Protein AF-A0AAW0Y8G2-F1 (afdb_monomer_lite)

Radius of gyration: 17.13 Å; chains: 1; bounding box: 51×38×34 Å

pLDDT: mean 78.65, std 20.73, range [28.67, 98.12]

Foldseek 3Di:
DDPDPDDDPPPDDDPPPCLPQADDDDDDDDPVVVVVVCVVCVPPPAWDWDWDWDQDPVPSDTDTDIDTHGPAFDPCVVVDDNDSYDDLPDPVPRHDDDPVRPPPPPPCPCVGGDDDD

InterPro domains:
  IPR009288 Gamma-glutamylcyclotransferase, AIG2-like domain [PF06094] (21-75)
  IPR013024 Gamma-glutamyl cyclotransferase-like [cd06661] (22-70)
  IPR036568 Gamma-glutamyl cyclotransferase-like superfamily [SSF110857] (21-99)
  IPR039126 Gamma-glutamylaminecyclotransferase [PTHR12510] (21-103)

Organism: Cherax quadricarinatus (NCBI:txid27406)

Secondary structure (DSSP, 8-state):
-----------SS-------S---------HHHHHHHHHHTTTTTSEEEEEEEEE-TTT--EEEEEEEEESSB-GGGGGS---SS--TTSTT--PPPPGGGG---TTGGGTTB----

Sequence (117 aa):
GRVTRQYPRTTSESLVIRLNNIEGEVYEVDNKMLSMLDMLEDHPEYYERKIKKICLKDSDEVIDCWIYLLFMYKQQMMELPFLKTYSSYGDHGKNYAVRESRGDVGREYWSDVKVMD

Structure (mmCIF, N/CA/C/O backbone):
data_AF-A0AAW0Y8G2-F1
#
_entry.id   AF-A0AAW0Y8G2-F1
#
loop_
_atom_site.group_PDB
_atom_site.id
_atom_site.type_symbol
_atom_site.label_atom_id
_atom_site.label_alt_id
_atom_site.label_comp_id
_atom_site.label_asym_id
_atom_site.label_entity_id
_atom_site.label_seq_id
_atom_site.pdbx_PDB_ins_code
_atom_site.Cartn_x
_atom_site.Cartn_y
_atom_site.Cartn_z
_atom_site.occupancy
_atom_site.B_iso_or_equiv
_atom_site.auth_seq_id
_atom_site.auth_comp_id
_atom_site.auth_asym_id
_atom_site.auth_atom_id
_atom_site.pdbx_PDB_model_num
ATOM 1 N N . GLY A 1 1 ? 32.501 7.524 14.361 1.00 31.81 1 GLY A N 1
ATOM 2 C CA . GLY A 1 1 ? 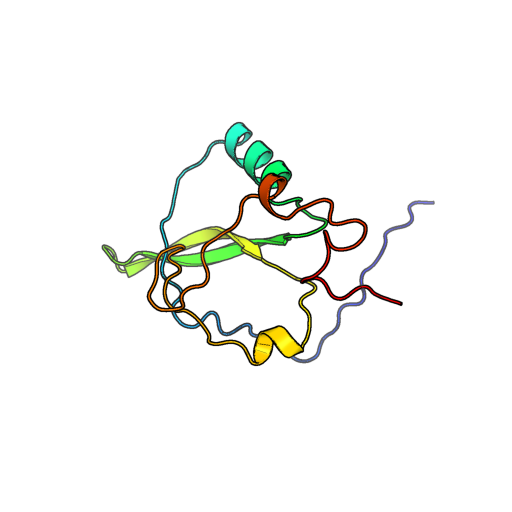31.546 8.502 13.812 1.00 31.81 1 GLY A CA 1
ATOM 3 C C . GLY A 1 1 ? 30.341 7.760 13.283 1.00 31.81 1 GLY A C 1
ATOM 4 O O . GLY A 1 1 ? 30.520 6.876 12.460 1.00 31.81 1 GLY A O 1
ATOM 5 N N . ARG A 1 2 ? 29.139 8.046 13.795 1.00 28.67 2 ARG A N 1
ATOM 6 C CA . ARG A 1 2 ? 27.885 7.523 13.234 1.00 28.67 2 ARG A CA 1
ATOM 7 C C . ARG A 1 2 ? 27.446 8.473 12.126 1.00 28.67 2 ARG A C 1
ATOM 9 O O . ARG A 1 2 ? 27.153 9.629 12.404 1.00 28.67 2 ARG A O 1
ATOM 16 N N . VAL A 1 3 ? 27.427 7.989 10.889 1.00 33.00 3 VAL A N 1
ATOM 17 C CA . VAL A 1 3 ? 26.812 8.704 9.768 1.00 33.00 3 VAL A CA 1
ATOM 18 C C . VAL A 1 3 ? 25.311 8.451 9.854 1.00 33.00 3 VAL A C 1
ATOM 20 O O . VAL A 1 3 ? 24.808 7.434 9.389 1.00 33.00 3 VAL A O 1
ATOM 23 N N . THR A 1 4 ? 24.586 9.349 10.511 1.00 36.62 4 THR A N 1
ATOM 24 C CA . THR A 1 4 ? 23.131 9.418 10.372 1.00 36.62 4 THR A CA 1
ATOM 25 C C . THR A 1 4 ? 22.836 10.093 9.039 1.00 36.62 4 THR A C 1
ATOM 27 O O . THR A 1 4 ? 23.038 11.300 8.909 1.00 36.62 4 THR A O 1
ATOM 30 N N . ARG A 1 5 ? 22.380 9.327 8.039 1.00 36.44 5 ARG A N 1
ATOM 31 C CA . ARG A 1 5 ? 21.750 9.894 6.839 1.00 36.44 5 ARG A CA 1
ATOM 32 C C . ARG A 1 5 ? 20.491 10.642 7.287 1.00 36.44 5 ARG A C 1
ATOM 34 O O . ARG A 1 5 ? 19.460 10.032 7.546 1.00 36.44 5 ARG A O 1
ATOM 41 N N . GLN A 1 6 ? 20.595 11.959 7.435 1.00 32.78 6 GLN A N 1
ATOM 42 C CA . GLN A 1 6 ? 19.428 12.828 7.500 1.00 32.78 6 GLN A CA 1
ATOM 43 C C . GLN A 1 6 ? 18.903 12.981 6.075 1.00 32.78 6 GLN A C 1
ATOM 45 O O . GLN A 1 6 ? 19.548 13.604 5.235 1.00 32.78 6 GLN A O 1
ATOM 50 N N . TYR A 1 7 ? 17.742 12.394 5.802 1.00 34.03 7 TYR A N 1
ATOM 51 C CA . TYR A 1 7 ? 16.968 12.766 4.627 1.00 34.03 7 TYR A CA 1
ATOM 52 C C . TYR A 1 7 ? 16.502 14.219 4.802 1.00 34.03 7 TYR A C 1
ATOM 54 O O . TYR A 1 7 ? 16.023 14.566 5.890 1.00 34.03 7 TYR A O 1
ATOM 62 N N . PRO A 1 8 ? 16.656 15.088 3.788 1.00 36.22 8 PRO A N 1
ATOM 63 C CA . PRO A 1 8 ? 16.169 16.454 3.880 1.00 36.22 8 PRO A CA 1
ATOM 64 C C . PRO A 1 8 ? 14.657 16.431 4.120 1.00 36.22 8 PRO A C 1
ATOM 66 O O . PRO A 1 8 ? 13.895 15.842 3.355 1.00 36.22 8 PRO A O 1
ATOM 69 N N . ARG A 1 9 ? 14.223 17.070 5.213 1.00 39.72 9 ARG A N 1
ATOM 70 C CA . ARG A 1 9 ? 12.815 17.409 5.426 1.00 39.72 9 ARG A CA 1
ATOM 71 C C . ARG A 1 9 ? 12.434 18.452 4.386 1.00 39.72 9 ARG A C 1
ATOM 73 O O . ARG A 1 9 ? 12.672 19.640 4.585 1.00 39.72 9 ARG A O 1
ATOM 80 N N . THR A 1 10 ? 11.834 18.014 3.291 1.00 38.97 10 THR A N 1
ATOM 81 C CA . THR A 1 10 ? 11.140 18.908 2.371 1.00 38.97 10 THR A CA 1
ATOM 82 C C . THR A 1 10 ? 9.825 19.316 3.029 1.00 38.97 10 THR A C 1
ATOM 84 O O . THR A 1 10 ? 8.810 18.633 2.936 1.00 38.97 10 THR A O 1
ATOM 87 N N . THR A 1 11 ? 9.848 20.417 3.773 1.00 44.66 11 THR A N 1
ATOM 88 C CA . THR A 1 11 ? 8.637 21.157 4.130 1.00 44.66 11 THR A CA 1
ATOM 89 C C . THR A 1 11 ? 8.275 22.072 2.973 1.00 44.66 11 THR A C 1
ATOM 91 O O . THR A 1 11 ? 8.844 23.149 2.848 1.00 44.66 11 THR A O 1
ATOM 94 N N . SER A 1 12 ? 7.336 21.641 2.139 1.00 39.84 12 SER A N 1
ATOM 95 C CA . SER A 1 12 ? 6.317 22.508 1.545 1.00 39.84 12 SER A CA 1
ATOM 96 C C . SER A 1 12 ? 5.304 21.595 0.879 1.00 39.84 12 SER A C 1
ATOM 98 O O . SER A 1 12 ? 5.627 20.945 -0.106 1.00 39.84 12 SER A O 1
ATOM 100 N N . GLU A 1 13 ? 4.118 21.524 1.479 1.00 35.84 13 GLU A N 1
ATOM 101 C CA . GLU A 1 13 ? 3.017 20.638 1.106 1.00 35.84 13 GLU A CA 1
ATOM 102 C C . GLU A 1 13 ? 3.383 19.160 1.266 1.00 35.84 13 GLU A C 1
ATOM 104 O O . GLU A 1 13 ? 3.966 18.518 0.399 1.00 35.84 13 GLU A O 1
ATOM 109 N N . SER A 1 14 ? 3.019 18.598 2.424 1.00 39.38 14 SER A N 1
ATOM 110 C CA . SER A 1 14 ? 2.765 17.162 2.545 1.00 39.38 14 SER A CA 1
ATOM 111 C C . SER A 1 14 ? 2.142 16.690 1.243 1.00 39.38 14 SER A C 1
ATOM 113 O O . SER A 1 14 ? 1.094 17.216 0.879 1.00 39.38 14 SER A O 1
ATOM 115 N N . LEU A 1 15 ? 2.810 15.774 0.544 1.00 40.97 15 LEU A N 1
ATOM 116 C CA . LEU A 1 15 ? 2.301 15.110 -0.643 1.00 40.97 15 LEU A CA 1
ATOM 117 C C . LEU A 1 15 ? 0.957 14.488 -0.235 1.00 40.97 15 LEU A C 1
ATOM 119 O O . LEU A 1 15 ? 0.903 13.389 0.320 1.00 40.97 15 LEU A O 1
ATOM 123 N N . VAL A 1 16 ? -0.131 15.249 -0.372 1.00 37.97 16 VAL A N 1
ATOM 124 C CA . VAL A 1 16 ? -1.479 14.787 -0.079 1.00 37.97 16 VAL A CA 1
ATOM 125 C C . VAL A 1 16 ? -1.816 13.933 -1.279 1.00 37.97 16 VAL A C 1
ATOM 127 O O . VAL A 1 16 ? -2.475 14.377 -2.216 1.00 37.97 16 VAL A O 1
ATOM 130 N N . ILE A 1 17 ? -1.304 12.702 -1.279 1.00 43.66 17 ILE A N 1
ATOM 131 C CA . ILE A 1 17 ? -1.869 11.650 -2.103 1.00 43.66 17 ILE A CA 1
ATOM 132 C C . ILE A 1 17 ? -3.299 11.531 -1.587 1.00 43.66 17 ILE A C 1
ATOM 134 O O . ILE A 1 17 ? -3.556 10.934 -0.540 1.00 43.66 17 ILE A O 1
ATOM 138 N N . ARG A 1 18 ? -4.224 12.205 -2.274 1.00 45.09 18 ARG A N 1
ATOM 139 C CA . ARG A 1 18 ? -5.654 12.008 -2.102 1.00 45.09 18 ARG A CA 1
ATOM 140 C C . ARG A 1 18 ? -5.936 10.605 -2.630 1.00 45.09 18 ARG A C 1
ATOM 142 O O . ARG A 1 18 ? -6.334 10.444 -3.778 1.00 45.09 18 ARG A O 1
ATOM 149 N N . LEU A 1 19 ? -5.666 9.590 -1.805 1.00 53.62 19 LEU A N 1
ATOM 150 C CA . LEU A 1 19 ? -6.181 8.230 -1.963 1.00 53.62 19 LEU A CA 1
ATOM 151 C C . LEU A 1 19 ? -7.698 8.331 -1.764 1.00 53.62 19 LEU A C 1
ATOM 153 O O . LEU A 1 19 ? -8.222 7.990 -0.709 1.00 53.62 19 LEU A O 1
ATOM 157 N N . ASN A 1 20 ? -8.397 8.952 -2.711 1.00 57.97 20 ASN A N 1
ATOM 158 C CA . ASN A 1 20 ? -9.822 9.193 -2.587 1.00 57.97 20 ASN A CA 1
ATOM 159 C C . ASN A 1 20 ? -10.530 7.842 -2.685 1.00 57.97 20 ASN A C 1
ATOM 161 O O . ASN A 1 20 ? -10.743 7.326 -3.778 1.00 57.97 20 ASN A O 1
ATOM 165 N N . ASN A 1 21 ? -10.910 7.311 -1.524 1.00 73.44 21 ASN A N 1
ATOM 166 C CA . ASN A 1 21 ? -11.844 6.202 -1.357 1.00 73.44 21 ASN A CA 1
ATOM 167 C C . ASN A 1 21 ? -11.433 4.905 -2.070 1.00 73.44 21 ASN A C 1
ATOM 169 O O . ASN A 1 21 ? -12.297 4.233 -2.633 1.00 73.44 21 ASN A O 1
ATOM 173 N N . ILE A 1 22 ? -10.140 4.558 -2.047 1.00 88.69 22 ILE A N 1
ATOM 174 C CA . ILE A 1 22 ? -9.706 3.217 -2.456 1.00 88.69 22 ILE A CA 1
ATOM 175 C C . ILE A 1 22 ? -10.352 2.211 -1.507 1.00 88.69 22 ILE A C 1
ATOM 177 O O . ILE A 1 22 ? -10.261 2.353 -0.287 1.00 88.69 22 ILE A O 1
ATOM 181 N N . GLU A 1 23 ? -11.011 1.211 -2.072 1.00 91.00 23 GLU A N 1
ATOM 182 C CA . GLU A 1 23 ? -11.632 0.133 -1.321 1.00 91.00 23 GLU A CA 1
ATOM 183 C C . GLU A 1 23 ? -10.755 -1.112 -1.386 1.00 91.00 23 GLU A C 1
ATOM 185 O O . GLU A 1 23 ? -10.166 -1.436 -2.419 1.00 91.00 23 GLU A O 1
ATOM 190 N N . GLY A 1 24 ? -10.697 -1.816 -0.265 1.00 91.69 24 GLY A N 1
ATOM 191 C CA . GLY A 1 24 ? -9.939 -3.042 -0.124 1.00 91.69 24 GLY A CA 1
ATOM 192 C C . GLY A 1 24 ? -10.382 -3.796 1.117 1.00 91.69 24 GLY A C 1
ATOM 193 O O . GLY A 1 24 ? -11.436 -3.518 1.692 1.00 91.69 24 GLY A O 1
ATOM 194 N N . GLU A 1 25 ? -9.549 -4.740 1.519 1.00 93.25 25 GLU A N 1
ATOM 195 C CA . GLU A 1 25 ? -9.801 -5.645 2.631 1.00 93.25 25 GLU A CA 1
ATOM 196 C C . GLU A 1 25 ? -8.747 -5.424 3.719 1.00 93.25 25 GLU A C 1
ATOM 198 O O . GLU A 1 25 ? -7.592 -5.103 3.427 1.00 93.25 25 GLU A O 1
ATOM 203 N N . VAL A 1 26 ? -9.151 -5.585 4.980 1.00 93.69 26 VAL A N 1
ATOM 204 C CA . VAL A 1 26 ? -8.259 -5.486 6.139 1.00 93.69 26 VAL A CA 1
ATOM 205 C C . VAL A 1 26 ? -8.070 -6.875 6.730 1.00 93.69 26 VAL A C 1
ATOM 207 O O . VAL A 1 26 ? -9.039 -7.593 6.961 1.00 93.69 26 VAL A O 1
ATOM 210 N N . TYR A 1 27 ? -6.816 -7.221 7.011 1.00 95.81 27 TYR A N 1
ATOM 211 C CA . TYR A 1 27 ? -6.430 -8.500 7.592 1.00 95.81 27 TYR A CA 1
ATOM 212 C C . TYR A 1 27 ? -5.596 -8.283 8.852 1.00 95.81 27 TYR A C 1
ATOM 214 O O . TYR A 1 27 ? -4.683 -7.454 8.869 1.00 95.81 27 TYR A O 1
ATOM 222 N N . GLU A 1 28 ? -5.880 -9.062 9.894 1.00 96.88 28 GLU A N 1
ATOM 223 C CA . GLU A 1 28 ? -4.967 -9.226 11.021 1.00 96.88 28 GLU A CA 1
ATOM 224 C C . GLU A 1 28 ? -3.874 -10.223 10.624 1.00 96.88 28 GLU A C 1
ATOM 226 O O . GLU A 1 28 ? -4.158 -11.319 10.137 1.00 96.88 28 GLU A O 1
ATOM 231 N N . VAL A 1 29 ? -2.614 -9.833 10.805 1.00 96.38 29 VAL A N 1
ATOM 232 C CA . VAL A 1 29 ? -1.455 -10.650 10.437 1.00 96.38 29 VAL A CA 1
ATOM 233 C C . VAL A 1 29 ? -0.463 -10.698 11.588 1.00 96.38 29 VAL A C 1
ATOM 235 O O . VAL A 1 29 ? -0.260 -9.709 12.293 1.00 96.38 29 VAL A O 1
ATOM 238 N N . ASP A 1 30 ? 0.180 -11.849 11.772 1.00 97.94 30 ASP A N 1
ATOM 239 C CA . ASP A 1 30 ? 1.271 -11.976 12.731 1.00 97.94 30 ASP A CA 1
ATOM 240 C C . ASP A 1 30 ? 2.583 -11.386 12.178 1.00 97.94 30 ASP A C 1
ATOM 242 O O . ASP A 1 30 ? 2.716 -11.058 10.995 1.00 97.94 30 ASP A O 1
ATOM 246 N N . ASN A 1 31 ? 3.595 -11.271 13.040 1.00 97.94 31 ASN A N 1
ATOM 247 C CA . ASN A 1 31 ? 4.895 -10.716 12.651 1.00 97.94 31 ASN A CA 1
ATOM 248 C C . ASN A 1 31 ? 5.607 -11.544 11.568 1.00 97.94 31 ASN A C 1
ATOM 250 O O . ASN A 1 31 ? 6.405 -11.000 10.804 1.00 97.94 31 ASN A O 1
ATOM 254 N N . LYS A 1 32 ? 5.347 -12.856 11.499 1.00 98.12 32 LYS A N 1
ATOM 255 C CA . LYS A 1 32 ? 5.974 -13.739 10.512 1.00 98.12 32 LYS A CA 1
ATOM 256 C C . LYS A 1 32 ? 5.400 -13.466 9.125 1.00 98.12 32 LYS A C 1
ATOM 258 O O . LYS A 1 32 ? 6.165 -13.253 8.188 1.00 98.12 32 LYS A O 1
ATOM 263 N N . MET A 1 33 ? 4.077 -13.438 9.008 1.00 97.81 33 MET A N 1
ATOM 264 C CA . MET A 1 33 ? 3.367 -13.079 7.786 1.00 97.81 33 MET A CA 1
ATOM 265 C C . MET A 1 33 ? 3.734 -11.661 7.354 1.00 97.81 33 MET A C 1
ATOM 267 O O . MET A 1 33 ? 4.072 -11.437 6.196 1.00 97.81 33 MET A O 1
ATOM 271 N N . LEU A 1 34 ? 3.769 -10.721 8.299 1.00 97.94 34 LEU A N 1
ATOM 272 C CA . LEU A 1 34 ? 4.140 -9.339 8.028 1.00 97.94 34 LEU A CA 1
ATOM 273 C C . LEU A 1 34 ? 5.562 -9.215 7.440 1.00 97.94 34 LEU A C 1
ATOM 275 O O . LEU A 1 34 ? 5.768 -8.451 6.501 1.00 97.94 34 LEU A O 1
ATOM 279 N N . SER A 1 35 ? 6.522 -10.012 7.922 1.00 97.56 35 SER A N 1
ATOM 280 C CA . SER A 1 35 ? 7.879 -10.067 7.358 1.00 97.56 35 SER A CA 1
ATOM 281 C C . SER A 1 35 ? 7.940 -10.735 5.979 1.00 97.56 35 SER A C 1
ATOM 283 O O . SER A 1 35 ? 8.778 -10.357 5.163 1.00 97.56 35 SER A O 1
ATOM 285 N N . MET A 1 36 ? 7.085 -11.724 5.704 1.00 97.94 36 MET A N 1
ATOM 286 C CA . MET A 1 36 ? 6.989 -12.328 4.371 1.00 97.94 36 MET A CA 1
ATOM 287 C C . MET A 1 36 ? 6.398 -11.348 3.353 1.00 97.94 36 MET A C 1
ATOM 289 O O . MET A 1 36 ? 6.865 -11.308 2.219 1.00 97.94 36 MET A O 1
ATOM 293 N N . LEU A 1 37 ? 5.422 -10.534 3.766 1.00 97.88 37 LEU A N 1
ATOM 294 C CA . LEU A 1 37 ? 4.871 -9.461 2.939 1.00 97.88 37 LEU A CA 1
ATOM 295 C C . LEU A 1 37 ? 5.924 -8.390 2.630 1.00 97.88 37 LEU A C 1
ATOM 297 O O . LEU A 1 37 ? 6.022 -7.983 1.481 1.00 97.88 37 LEU A O 1
ATOM 301 N N . ASP A 1 38 ? 6.765 -8.003 3.597 1.00 97.69 38 ASP A N 1
ATOM 302 C CA . ASP A 1 38 ? 7.875 -7.071 3.330 1.00 97.69 38 ASP A CA 1
ATOM 303 C C . ASP A 1 38 ? 8.807 -7.592 2.226 1.00 97.69 38 ASP A C 1
ATOM 305 O O . ASP A 1 38 ? 9.212 -6.836 1.350 1.00 97.69 38 ASP A O 1
ATOM 309 N N . MET A 1 39 ? 9.127 -8.890 2.247 1.00 96.56 39 MET A N 1
ATOM 310 C CA . MET A 1 39 ? 9.962 -9.515 1.217 1.00 96.56 39 MET A CA 1
ATOM 311 C C . MET A 1 39 ? 9.248 -9.600 -0.138 1.00 96.56 39 MET A C 1
ATOM 313 O O . MET A 1 39 ? 9.879 -9.395 -1.170 1.00 96.56 39 MET A O 1
ATOM 317 N N . LEU A 1 40 ? 7.950 -9.921 -0.140 1.00 94.12 40 LEU A N 1
ATOM 318 C CA . LEU A 1 40 ? 7.142 -10.021 -1.359 1.00 94.12 40 LEU A CA 1
ATOM 319 C C . LEU A 1 40 ? 7.015 -8.667 -2.068 1.00 94.12 40 LEU A C 1
ATOM 321 O O . LEU A 1 40 ? 7.115 -8.608 -3.291 1.00 94.12 40 LEU A O 1
ATOM 325 N N . GLU A 1 41 ? 6.816 -7.604 -1.292 1.00 94.38 41 GLU A N 1
ATOM 326 C CA . GLU A 1 41 ? 6.636 -6.229 -1.771 1.00 94.38 41 GLU A CA 1
ATOM 327 C C . GLU A 1 41 ? 7.970 -5.479 -1.951 1.00 94.38 41 GLU A C 1
ATOM 329 O O . GLU A 1 41 ? 7.976 -4.286 -2.258 1.00 94.38 41 GLU A O 1
ATOM 334 N N . ASP A 1 42 ? 9.103 -6.167 -1.757 1.00 93.50 42 ASP A N 1
ATOM 335 C CA . ASP A 1 42 ? 10.458 -5.616 -1.894 1.00 93.50 42 ASP A CA 1
ATOM 336 C C . ASP A 1 42 ? 10.632 -4.326 -1.064 1.00 93.50 42 ASP A C 1
ATOM 338 O O . ASP A 1 42 ? 11.083 -3.288 -1.546 1.00 93.50 42 ASP A O 1
ATOM 342 N N . HIS A 1 43 ? 10.163 -4.364 0.189 1.00 93.12 43 HIS A N 1
ATOM 343 C CA . HIS A 1 43 ? 10.249 -3.263 1.143 1.00 93.12 43 HIS A CA 1
ATOM 344 C C . HIS A 1 43 ? 11.627 -3.216 1.827 1.00 93.12 43 HIS A C 1
ATOM 346 O O . HIS A 1 43 ? 12.045 -4.238 2.381 1.00 93.12 43 HIS A O 1
ATOM 352 N N . PRO A 1 44 ? 12.265 -2.030 1.971 1.00 93.62 44 PRO A N 1
ATOM 353 C CA . PRO A 1 44 ? 11.804 -0.682 1.604 1.00 93.62 44 PRO A CA 1
ATOM 354 C C . PRO A 1 44 ? 12.207 -0.177 0.214 1.00 93.62 44 PRO A C 1
ATOM 356 O O . PRO A 1 44 ? 12.010 1.006 -0.067 1.00 93.62 44 PRO A O 1
ATOM 359 N N . GLU A 1 45 ? 12.804 -1.010 -0.628 1.00 89.75 45 GLU A N 1
ATOM 360 C CA . GLU A 1 45 ? 13.389 -0.582 -1.892 1.00 89.75 45 GLU A CA 1
ATOM 361 C C . GLU A 1 45 ? 12.327 -0.189 -2.938 1.00 89.75 45 GLU A C 1
ATOM 363 O O . GLU A 1 45 ? 12.466 0.868 -3.557 1.00 89.75 45 GLU A O 1
ATOM 368 N N . TYR A 1 46 ? 11.275 -0.997 -3.132 1.00 90.06 46 TYR A N 1
ATOM 369 C CA . TYR A 1 46 ? 10.227 -0.793 -4.146 1.00 90.06 46 TYR A CA 1
ATOM 370 C C . TYR A 1 46 ? 8.962 -0.183 -3.555 1.00 90.06 46 TYR A C 1
ATOM 372 O O . TYR A 1 46 ? 8.573 0.931 -3.924 1.00 90.06 46 TYR A O 1
ATOM 380 N N . TYR A 1 47 ? 8.345 -0.869 -2.595 1.00 93.31 47 TYR A N 1
ATOM 381 C CA . TYR A 1 47 ? 7.229 -0.328 -1.833 1.00 93.31 47 TYR A CA 1
ATOM 382 C C . TYR A 1 47 ? 7.660 0.060 -0.417 1.00 93.31 47 TYR A C 1
ATOM 384 O O . TYR A 1 47 ? 8.371 -0.656 0.287 1.00 93.31 47 TYR A O 1
ATOM 392 N N . GLU A 1 48 ? 7.168 1.199 0.064 1.00 94.50 48 GLU A N 1
ATOM 393 C CA . GLU A 1 48 ? 7.353 1.613 1.449 1.00 94.50 48 GLU A CA 1
ATOM 394 C C . GLU A 1 48 ? 6.116 1.266 2.281 1.00 94.50 48 GLU A C 1
ATOM 396 O O . GLU A 1 48 ? 5.008 1.731 2.001 1.00 94.50 48 GLU A O 1
ATOM 401 N N . ARG A 1 49 ? 6.309 0.492 3.352 1.00 96.81 49 ARG A N 1
ATOM 402 C CA . ARG A 1 49 ? 5.271 0.210 4.334 1.00 96.81 49 ARG A CA 1
ATOM 403 C C . ARG A 1 49 ? 5.005 1.433 5.217 1.00 96.81 49 ARG A C 1
ATOM 405 O O . ARG A 1 49 ? 5.908 1.959 5.870 1.00 96.81 49 ARG A O 1
ATOM 412 N N . LYS A 1 50 ? 3.748 1.878 5.281 1.00 94.75 50 LYS A N 1
ATOM 413 C CA . LYS A 1 50 ? 3.288 3.034 6.072 1.00 94.75 50 LYS A CA 1
ATOM 414 C C . LYS A 1 50 ? 2.018 2.709 6.849 1.00 94.75 50 LYS A C 1
ATOM 416 O O . LYS A 1 50 ? 1.172 1.971 6.361 1.00 94.75 50 LYS A O 1
ATOM 421 N N . ILE A 1 51 ? 1.853 3.331 8.016 1.00 95.12 51 ILE A N 1
ATOM 422 C CA . ILE A 1 51 ? 0.573 3.328 8.736 1.00 95.12 51 ILE A CA 1
ATOM 423 C C . ILE A 1 51 ? -0.361 4.359 8.097 1.00 95.12 51 ILE A C 1
ATOM 425 O O . ILE A 1 51 ? 0.040 5.511 7.884 1.00 95.12 51 ILE A O 1
ATOM 429 N N . LYS A 1 52 ? -1.606 3.967 7.818 1.00 92.44 52 LYS A N 1
ATOM 430 C CA . LYS A 1 52 ? -2.697 4.856 7.398 1.00 92.44 52 LYS A CA 1
ATOM 431 C C . LYS A 1 52 ? -3.984 4.559 8.155 1.00 92.44 52 LYS A C 1
ATOM 433 O O . LYS A 1 52 ? -4.205 3.441 8.601 1.00 92.44 52 LYS A O 1
ATOM 438 N N . LYS A 1 53 ? -4.831 5.584 8.245 1.00 92.31 53 LYS A N 1
ATOM 439 C CA . LYS A 1 53 ? -6.187 5.493 8.787 1.00 92.31 53 LYS A CA 1
ATOM 440 C C . LYS A 1 53 ? -7.125 4.910 7.741 1.00 92.31 53 LYS A C 1
ATOM 442 O O . LYS A 1 53 ? -7.196 5.459 6.642 1.00 92.31 53 LYS A O 1
ATOM 447 N N . ILE A 1 54 ? -7.829 3.843 8.095 1.00 90.44 54 ILE A N 1
ATOM 448 C CA . ILE A 1 54 ? -8.791 3.138 7.246 1.00 90.44 54 ILE A CA 1
ATOM 449 C C . ILE A 1 54 ? -10.157 3.175 7.924 1.00 90.44 54 ILE A C 1
ATOM 451 O O . ILE A 1 54 ? -10.255 2.864 9.108 1.00 90.44 54 ILE A O 1
ATOM 455 N N . CYS A 1 55 ? -11.196 3.552 7.177 1.00 91.12 55 CYS A N 1
ATOM 456 C CA . CYS A 1 55 ? -12.580 3.501 7.644 1.00 91.12 55 CYS A CA 1
ATOM 457 C C . CYS A 1 55 ? -13.189 2.135 7.303 1.00 91.12 55 CYS A C 1
ATOM 459 O O . CYS A 1 55 ? -13.230 1.758 6.128 1.00 91.12 55 CYS A O 1
ATOM 461 N N . LEU A 1 56 ? -13.675 1.407 8.305 1.00 89.25 56 LEU A N 1
ATOM 462 C CA . LEU A 1 56 ? -14.376 0.140 8.119 1.00 89.25 56 LEU A CA 1
ATOM 463 C C . LEU A 1 56 ? -15.812 0.398 7.655 1.00 89.25 56 LEU A C 1
ATOM 465 O O . LEU A 1 56 ? -16.563 1.118 8.309 1.00 89.25 56 LEU A O 1
ATOM 469 N N . LYS A 1 57 ? -16.203 -0.212 6.531 1.00 82.94 57 LYS A N 1
ATOM 470 C CA . LYS A 1 57 ? -17.529 -0.005 5.924 1.00 82.94 57 LYS A CA 1
ATOM 471 C C . LYS A 1 57 ? -18.692 -0.435 6.822 1.00 82.94 57 LYS A C 1
ATOM 473 O O . LYS A 1 57 ? -19.760 0.156 6.729 1.00 82.94 57 LYS A O 1
ATOM 478 N N . ASP A 1 58 ? -18.486 -1.449 7.658 1.00 82.00 58 ASP A N 1
ATOM 479 C CA . ASP A 1 58 ? -19.567 -2.066 8.436 1.00 82.00 58 ASP A CA 1
ATOM 480 C C . ASP A 1 58 ? -19.779 -1.419 9.812 1.00 82.00 58 ASP A C 1
ATOM 482 O O . ASP A 1 58 ? -20.807 -1.655 10.447 1.00 82.00 58 ASP A O 1
ATOM 486 N N . SER A 1 59 ? -18.824 -0.615 10.292 1.00 81.81 59 SER A N 1
ATOM 487 C CA . SER A 1 59 ? -18.854 -0.054 11.650 1.00 81.81 59 SER A CA 1
ATOM 488 C C . SER A 1 59 ? -18.566 1.447 11.735 1.00 81.81 59 SER A C 1
ATOM 490 O O . SER A 1 59 ? -18.600 1.986 12.840 1.00 81.81 59 SER A O 1
ATOM 492 N N . ASP A 1 60 ? -18.261 2.121 10.617 1.00 80.31 60 ASP A N 1
ATOM 493 C CA . ASP A 1 60 ? -17.744 3.505 10.569 1.00 80.31 60 ASP A CA 1
ATOM 494 C C . ASP A 1 60 ? -16.514 3.744 11.477 1.00 80.31 60 ASP A C 1
ATOM 496 O O . ASP A 1 60 ? -16.100 4.878 11.733 1.00 80.31 60 ASP A O 1
ATOM 500 N N . GLU A 1 61 ? -15.890 2.667 11.961 1.00 90.06 61 GLU A N 1
ATOM 501 C CA . GLU A 1 61 ? -14.710 2.713 12.808 1.00 90.06 61 GLU A CA 1
ATOM 502 C C . GLU A 1 61 ? -13.480 3.073 11.977 1.00 90.06 61 GLU A C 1
ATOM 504 O O . GLU A 1 61 ? -13.312 2.616 10.844 1.00 90.06 61 GLU A O 1
ATOM 509 N N . VAL A 1 62 ? -12.590 3.878 12.560 1.00 92.06 62 VAL A N 1
ATOM 510 C CA . VAL A 1 62 ? -11.313 4.240 11.945 1.00 92.06 62 VAL A CA 1
ATOM 511 C C . VAL A 1 62 ? -10.178 3.539 12.672 1.00 92.06 62 VAL A C 1
ATOM 513 O O . VAL A 1 62 ? -9.890 3.855 13.826 1.00 92.06 62 VAL A O 1
ATOM 516 N N . ILE A 1 63 ? -9.489 2.652 11.963 1.00 93.38 63 ILE A N 1
ATOM 517 C CA . ILE A 1 63 ? -8.346 1.896 12.478 1.00 93.38 63 ILE A CA 1
ATOM 518 C C . ILE A 1 63 ? -7.054 2.292 11.761 1.00 93.38 63 ILE A C 1
ATOM 520 O O . ILE A 1 63 ? -7.070 2.792 10.635 1.00 93.38 63 ILE A O 1
ATOM 524 N N . ASP A 1 64 ? -5.922 2.085 12.427 1.00 95.44 64 ASP A N 1
ATOM 525 C CA . ASP A 1 64 ? -4.599 2.274 11.838 1.00 95.44 64 ASP A CA 1
ATOM 526 C C . ASP A 1 64 ? -4.130 0.941 11.222 1.00 95.44 64 ASP A C 1
ATOM 528 O O . ASP A 1 64 ? -3.998 -0.063 11.921 1.00 95.44 64 ASP A O 1
ATOM 532 N N . CYS A 1 65 ? -3.862 0.924 9.914 1.00 95.31 65 CYS A N 1
ATOM 533 C CA . CYS A 1 65 ? -3.414 -0.263 9.180 1.00 95.31 65 CYS A CA 1
ATOM 534 C C . CYS A 1 65 ? -2.096 -0.012 8.449 1.00 95.31 65 CYS A C 1
ATOM 536 O O . CYS A 1 65 ? -1.820 1.100 7.988 1.00 95.31 65 CYS A O 1
ATOM 538 N N . TRP A 1 66 ? -1.302 -1.071 8.292 1.00 97.25 66 TRP A N 1
ATOM 539 C CA . TRP A 1 66 ? -0.150 -1.066 7.398 1.00 97.25 66 TRP A CA 1
ATOM 540 C C . TRP A 1 66 ? -0.596 -1.153 5.940 1.00 97.25 66 TRP A C 1
ATOM 542 O O . TRP A 1 66 ? -1.414 -1.999 5.592 1.00 97.25 66 TRP A O 1
ATOM 552 N N . ILE A 1 67 ? -0.018 -0.307 5.091 1.00 95.44 67 ILE A N 1
ATOM 553 C CA . ILE A 1 67 ? -0.169 -0.362 3.636 1.00 95.44 67 ILE A CA 1
ATOM 554 C C . ILE A 1 67 ? 1.193 -0.220 2.954 1.00 95.44 67 ILE A C 1
ATOM 556 O O . ILE A 1 67 ? 2.076 0.463 3.478 1.00 95.44 67 ILE A O 1
ATOM 560 N N . TYR A 1 68 ? 1.343 -0.819 1.777 1.00 95.06 68 TYR A N 1
ATOM 561 C CA . TYR A 1 68 ? 2.530 -0.699 0.931 1.00 95.06 68 TYR A CA 1
ATOM 562 C C . TYR A 1 68 ? 2.285 0.361 -0.146 1.00 95.06 68 TYR A C 1
ATOM 564 O O . TYR A 1 68 ? 1.297 0.305 -0.876 1.00 95.06 68 TYR A O 1
ATOM 572 N N . LEU A 1 69 ? 3.148 1.377 -0.207 1.00 92.81 69 LEU A N 1
ATOM 573 C CA . LEU A 1 69 ? 3.003 2.518 -1.112 1.00 92.81 69 LEU A CA 1
ATOM 574 C C . LEU A 1 69 ? 4.226 2.677 -2.004 1.00 92.81 69 LEU A C 1
ATOM 576 O O . LEU A 1 69 ? 5.359 2.686 -1.527 1.00 92.81 69 LEU A O 1
ATOM 580 N N . LEU A 1 70 ? 3.990 2.874 -3.300 1.00 91.38 70 LEU A N 1
ATOM 581 C CA . LEU A 1 70 ? 5.045 3.230 -4.239 1.00 91.38 70 LEU A CA 1
ATOM 582 C C . LEU A 1 70 ? 5.449 4.686 -3.983 1.00 91.38 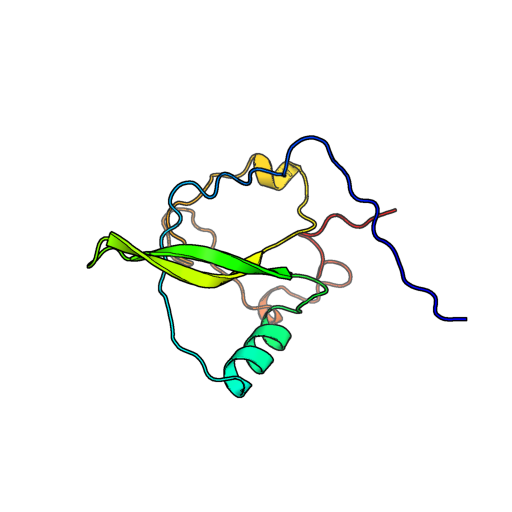70 LEU A C 1
ATOM 584 O O . LEU A 1 70 ? 4.687 5.611 -4.265 1.00 91.38 70 LEU A O 1
ATOM 588 N N . PHE A 1 71 ? 6.631 4.896 -3.410 1.00 84.19 71 PHE A N 1
ATOM 589 C CA . PHE A 1 71 ? 7.083 6.222 -2.970 1.00 84.19 71 PHE A CA 1
ATOM 590 C C . PHE A 1 71 ? 7.907 6.964 -4.033 1.00 84.19 71 PHE A C 1
ATOM 592 O O . PHE A 1 71 ? 8.012 8.189 -3.987 1.00 84.19 71 PHE A O 1
ATOM 599 N N . MET A 1 72 ? 8.453 6.243 -5.015 1.00 85.94 72 MET A N 1
ATOM 600 C CA . MET A 1 72 ? 9.251 6.799 -6.110 1.00 85.94 72 MET A CA 1
ATOM 601 C C . MET A 1 72 ? 8.560 6.590 -7.459 1.00 85.94 72 MET A C 1
ATOM 603 O O . MET A 1 72 ? 9.137 5.995 -8.352 1.00 85.94 72 MET A O 1
ATOM 607 N N . TYR A 1 73 ? 7.325 7.043 -7.640 1.00 86.06 73 TYR A N 1
ATOM 608 C CA . TYR A 1 73 ? 6.591 6.819 -8.892 1.00 86.06 73 TYR A CA 1
ATOM 609 C C . TYR A 1 73 ? 7.091 7.704 -10.052 1.00 86.06 73 TYR A C 1
ATOM 611 O O . TYR A 1 73 ? 7.580 8.824 -9.859 1.00 86.06 73 TYR A O 1
ATOM 619 N N . LYS A 1 74 ? 6.925 7.232 -11.293 1.00 88.19 74 LYS A N 1
ATOM 620 C CA . LYS A 1 74 ? 7.081 8.073 -12.492 1.00 88.19 74 LYS A CA 1
ATOM 621 C C . LYS A 1 74 ? 5.939 9.077 -12.601 1.00 88.19 74 LYS A C 1
ATOM 623 O O . LYS A 1 74 ? 4.777 8.719 -12.447 1.00 88.19 74 LYS A O 1
ATOM 628 N N . GLN A 1 75 ? 6.246 10.322 -12.964 1.00 86.94 75 GLN A N 1
ATOM 629 C CA . GLN A 1 75 ? 5.237 11.387 -13.014 1.00 86.94 75 GLN A CA 1
ATOM 630 C C . GLN A 1 75 ? 4.077 11.080 -13.978 1.00 86.94 75 GLN A C 1
ATOM 632 O O . GLN A 1 75 ? 2.943 11.430 -13.670 1.00 86.94 75 GLN A O 1
ATOM 637 N N . GLN A 1 76 ? 4.329 10.367 -15.086 1.00 87.19 76 GLN A N 1
ATOM 638 C CA . GLN A 1 76 ? 3.274 9.966 -16.030 1.00 87.19 76 GLN A CA 1
ATOM 639 C C . GLN A 1 76 ? 2.220 9.041 -15.397 1.00 87.19 76 GLN A C 1
ATOM 641 O O . GLN A 1 76 ? 1.097 8.971 -15.881 1.00 87.19 76 GLN A O 1
ATOM 646 N N . MET A 1 77 ? 2.534 8.351 -14.291 1.00 88.81 77 MET A N 1
ATOM 647 C CA . MET A 1 77 ? 1.550 7.529 -13.575 1.00 88.81 77 MET A CA 1
ATOM 648 C C . MET A 1 77 ? 0.413 8.371 -12.986 1.00 88.81 77 MET A C 1
ATOM 650 O O . MET A 1 77 ? -0.679 7.852 -12.783 1.00 88.81 77 MET A O 1
ATOM 654 N N . MET A 1 78 ? 0.637 9.670 -12.765 1.00 88.88 78 MET A N 1
ATOM 655 C CA . MET A 1 78 ? -0.395 10.601 -12.298 1.00 88.88 78 MET A CA 1
ATOM 656 C C . MET A 1 78 ? -1.436 10.935 -13.374 1.00 88.88 78 MET A C 1
ATOM 658 O O . MET A 1 78 ? -2.470 11.517 -13.056 1.00 88.88 78 MET A O 1
ATOM 662 N N . GLU A 1 79 ? -1.170 10.585 -14.634 1.00 89.81 79 GLU A N 1
ATOM 663 C CA . GLU A 1 79 ? -2.099 10.742 -15.758 1.00 89.81 79 GLU A CA 1
ATOM 664 C C . GLU A 1 79 ? -2.970 9.489 -15.958 1.00 89.81 79 GLU A C 1
ATOM 666 O O . GLU A 1 79 ? -3.921 9.505 -16.741 1.00 89.81 79 GLU A O 1
ATOM 671 N N . LEU A 1 80 ? -2.660 8.391 -15.256 1.00 88.81 80 LEU A N 1
ATOM 672 C CA . LEU A 1 80 ? -3.440 7.161 -15.321 1.00 88.81 80 LEU A CA 1
ATOM 673 C C . LEU A 1 80 ? -4.780 7.315 -14.582 1.00 88.81 80 LEU A C 1
ATOM 675 O O . LEU A 1 80 ? -4.883 8.088 -13.627 1.00 88.81 80 LEU A O 1
ATOM 679 N N . PRO A 1 81 ? -5.813 6.545 -14.971 1.00 89.50 81 PRO A N 1
ATOM 680 C CA . PRO A 1 81 ? -7.073 6.524 -14.241 1.00 89.50 81 PRO A CA 1
ATOM 681 C C . PRO A 1 81 ? -6.872 6.127 -12.774 1.00 89.50 81 PRO A C 1
ATOM 683 O O . PRO A 1 81 ? -6.322 5.064 -12.481 1.00 89.50 81 PRO A O 1
ATOM 686 N N . PHE A 1 82 ? -7.369 6.952 -11.851 1.00 88.94 82 PHE A N 1
ATOM 687 C CA . PHE A 1 82 ? -7.420 6.602 -10.434 1.00 88.94 82 PHE A CA 1
ATOM 688 C C . PHE A 1 82 ? -8.522 5.574 -10.200 1.00 88.94 82 PHE A C 1
ATOM 690 O O . PHE A 1 82 ? -9.707 5.856 -10.387 1.00 88.94 82 PHE A O 1
ATOM 697 N N . LEU A 1 83 ? -8.124 4.372 -9.800 1.00 89.12 83 LEU A N 1
ATOM 698 C CA . LEU A 1 83 ? -9.050 3.280 -9.541 1.00 89.12 83 LEU A CA 1
ATOM 699 C C . LEU A 1 83 ? -9.584 3.356 -8.109 1.00 89.12 83 LEU A C 1
ATOM 701 O O . LEU A 1 83 ? -8.824 3.562 -7.164 1.00 89.12 83 LEU A O 1
ATOM 705 N N . LYS A 1 84 ? -10.895 3.148 -7.955 1.00 89.69 84 LYS A N 1
ATOM 706 C CA . LYS A 1 84 ? -11.539 2.984 -6.644 1.00 89.69 84 LYS A CA 1
ATOM 707 C C . LYS A 1 84 ? -11.326 1.571 -6.093 1.00 89.69 84 LYS A C 1
ATOM 709 O O . LYS A 1 84 ? -11.077 1.393 -4.910 1.00 89.69 84 LYS A O 1
ATOM 714 N N . THR A 1 85 ? -11.411 0.574 -6.966 1.00 90.38 85 THR A N 1
ATOM 715 C CA . THR A 1 85 ? -11.164 -0.841 -6.682 1.00 90.38 85 THR A CA 1
ATOM 716 C C . THR A 1 85 ? -10.249 -1.402 -7.758 1.00 90.38 85 THR A C 1
ATOM 718 O O . THR A 1 85 ? -10.307 -0.986 -8.917 1.00 90.38 85 THR A O 1
ATOM 721 N N . TYR A 1 86 ? -9.399 -2.349 -7.380 1.00 91.81 86 TYR A N 1
ATOM 722 C CA . TYR A 1 86 ? -8.551 -3.069 -8.319 1.00 91.81 86 TYR A CA 1
ATOM 723 C C . TYR A 1 86 ? -9.117 -4.468 -8.581 1.00 91.81 86 TYR A C 1
ATOM 725 O O . TYR A 1 86 ? -9.478 -5.181 -7.648 1.00 91.81 86 TYR A O 1
ATOM 733 N N . SER A 1 87 ? -9.167 -4.871 -9.851 1.00 93.62 87 SER A N 1
ATOM 734 C CA . SER A 1 87 ? -9.445 -6.246 -10.264 1.00 93.62 87 SER A CA 1
ATOM 735 C C . SER A 1 87 ? -8.560 -6.581 -11.450 1.00 93.62 87 SER A C 1
ATOM 737 O O . SER A 1 87 ? -8.658 -5.930 -12.483 1.00 93.62 87 SER A O 1
ATOM 739 N N . SER A 1 88 ? -7.723 -7.614 -11.334 1.00 92.62 88 SER A N 1
ATOM 740 C CA . SER A 1 88 ? -6.873 -8.056 -12.448 1.00 92.62 88 SER A CA 1
ATOM 741 C C . SER A 1 88 ? -7.700 -8.308 -13.717 1.00 92.62 88 SER A C 1
ATOM 743 O O . SER A 1 88 ? -7.320 -7.870 -14.795 1.00 92.62 88 SER A O 1
ATOM 745 N N . TYR A 1 89 ? -8.880 -8.914 -13.571 1.00 92.81 89 TYR A N 1
ATOM 746 C CA . TYR A 1 89 ? -9.794 -9.238 -14.669 1.00 92.81 89 TYR A CA 1
ATOM 747 C C . TYR A 1 89 ? -10.902 -8.188 -14.858 1.00 92.81 89 TYR A C 1
ATOM 749 O O . TYR A 1 89 ? -12.001 -8.522 -15.292 1.00 92.81 89 TYR A O 1
ATOM 757 N N . GLY A 1 90 ? -10.650 -6.935 -14.469 1.00 89.56 90 GLY A N 1
ATOM 758 C CA . GLY A 1 90 ? -11.597 -5.836 -14.638 1.00 89.56 90 GLY A CA 1
ATOM 759 C C . GLY A 1 90 ? -11.702 -5.332 -16.082 1.00 89.56 90 GLY A C 1
ATOM 760 O O . GLY A 1 90 ? -10.902 -5.673 -16.957 1.00 89.56 90 GLY A O 1
ATOM 761 N N . ASP A 1 91 ? -12.650 -4.424 -16.310 1.00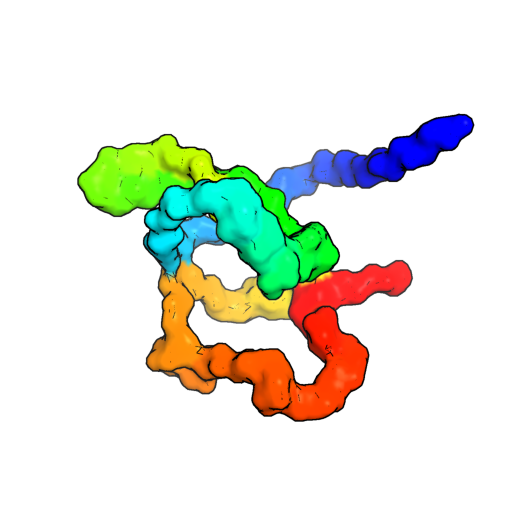 89.25 91 ASP A N 1
ATOM 762 C CA . ASP A 1 91 ? -12.997 -3.895 -17.641 1.00 89.25 91 ASP A CA 1
ATOM 763 C C . ASP A 1 91 ? -11.878 -3.073 -18.312 1.00 89.25 91 ASP A C 1
ATOM 765 O O . ASP A 1 91 ? -11.976 -2.705 -19.481 1.00 89.25 91 ASP A O 1
ATOM 769 N N . HIS A 1 92 ? -10.785 -2.790 -17.597 1.00 87.12 92 HIS A N 1
ATOM 770 C CA . HIS A 1 92 ? -9.620 -2.099 -18.147 1.00 87.12 92 HIS A CA 1
ATOM 771 C C . HIS A 1 92 ? -8.757 -2.983 -19.062 1.00 87.12 92 HIS A C 1
ATOM 773 O O . HIS A 1 92 ? -7.849 -2.458 -19.706 1.00 87.12 92 HIS A O 1
ATOM 779 N N . GLY A 1 93 ? -8.985 -4.305 -19.107 1.00 90.06 93 GLY A N 1
ATOM 780 C CA . GLY A 1 93 ? -8.267 -5.225 -20.003 1.00 90.06 93 GLY A CA 1
ATOM 781 C C . GLY A 1 93 ? -6.760 -5.325 -19.728 1.00 90.06 93 GLY A C 1
ATOM 782 O O . GLY A 1 93 ? -5.982 -5.657 -20.619 1.00 90.06 93 GLY A O 1
ATOM 783 N N . LYS A 1 94 ? -6.337 -5.003 -18.498 1.00 88.94 94 LYS A N 1
ATOM 784 C CA . LYS A 1 94 ? -4.929 -4.990 -18.055 1.00 88.94 94 LYS A CA 1
ATOM 785 C C . LYS A 1 94 ? -4.731 -6.004 -16.935 1.00 88.94 94 LYS A C 1
ATOM 787 O O . LYS A 1 94 ? -4.659 -5.634 -15.765 1.00 88.94 94 LYS A O 1
ATOM 792 N N . ASN A 1 95 ? -4.668 -7.274 -17.317 1.00 91.62 95 ASN A N 1
ATOM 793 C CA . ASN A 1 95 ? -4.478 -8.365 -16.371 1.00 91.62 95 ASN A CA 1
ATOM 794 C C . ASN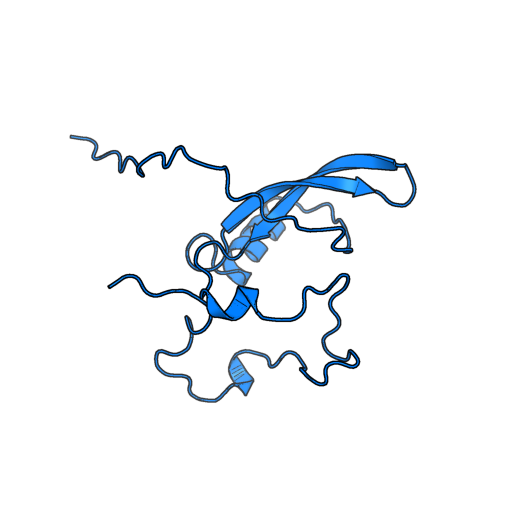 A 1 95 ? -3.089 -8.294 -15.740 1.00 91.62 95 ASN A C 1
ATOM 796 O O . ASN A 1 9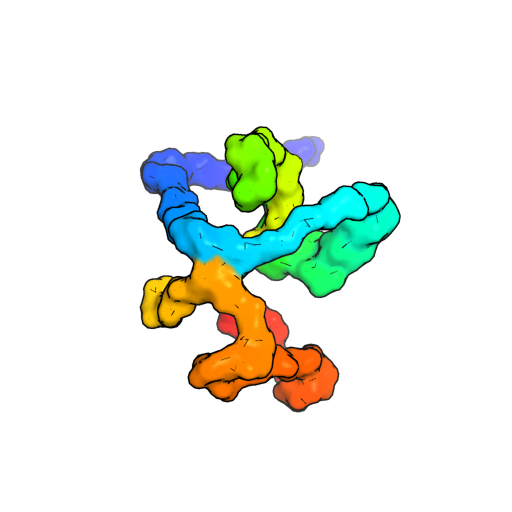5 ? -2.097 -7.994 -16.409 1.00 91.62 95 ASN A O 1
ATOM 800 N N . TYR A 1 96 ? -3.014 -8.614 -14.452 1.00 89.38 96 TYR A N 1
ATOM 801 C CA . TYR A 1 96 ? -1.741 -8.824 -13.785 1.00 89.38 96 TYR A CA 1
ATOM 802 C C . TYR A 1 96 ? -0.993 -9.983 -14.448 1.00 89.38 96 TYR A C 1
ATOM 804 O O . TYR A 1 96 ? -1.481 -11.113 -14.493 1.00 89.38 96 TYR A O 1
ATOM 812 N N . ALA A 1 97 ? 0.208 -9.694 -14.938 1.00 86.81 97 ALA A N 1
ATOM 813 C CA . ALA A 1 97 ? 1.158 -10.700 -15.383 1.00 86.81 97 ALA A CA 1
ATOM 814 C C . ALA A 1 97 ? 2.131 -11.003 -14.239 1.00 86.81 97 ALA A C 1
ATOM 816 O O . ALA A 1 97 ? 2.792 -10.088 -13.737 1.00 86.81 97 ALA A O 1
ATOM 817 N N . VAL A 1 98 ? 2.243 -12.272 -13.839 1.00 82.69 98 VAL A N 1
ATOM 818 C CA . VAL A 1 98 ? 3.248 -12.724 -12.859 1.00 82.69 98 VAL A CA 1
ATOM 819 C C . VAL A 1 98 ? 4.653 -12.470 -13.392 1.00 82.69 98 VAL A C 1
ATOM 821 O O . VAL A 1 98 ? 4.866 -12.496 -14.607 1.00 82.69 98 VAL A O 1
ATOM 824 N N . ARG A 1 99 ? 5.613 -12.209 -12.503 1.00 75.44 99 ARG A N 1
ATOM 825 C CA . ARG A 1 99 ? 6.967 -11.767 -12.868 1.00 75.44 99 ARG A CA 1
ATOM 826 C C . ARG A 1 99 ? 7.634 -12.699 -13.883 1.00 75.44 99 ARG A C 1
ATOM 828 O O . ARG A 1 99 ? 8.211 -12.224 -14.852 1.00 75.44 99 ARG A O 1
ATOM 835 N N . GLU A 1 100 ? 7.484 -14.004 -13.703 1.00 77.06 100 GLU A N 1
ATOM 836 C CA . GLU A 1 100 ? 8.066 -15.056 -14.543 1.00 77.06 100 GLU A CA 1
ATOM 837 C C . GLU A 1 100 ? 7.518 -15.039 -15.979 1.00 77.06 100 GLU A C 1
ATOM 839 O O . GLU A 1 100 ? 8.197 -15.452 -16.915 1.00 77.06 100 GLU A O 1
ATOM 844 N N . SER A 1 101 ? 6.291 -14.541 -16.165 1.00 78.56 101 SER A N 1
ATOM 845 C CA . SER A 1 101 ? 5.621 -14.464 -17.470 1.00 78.56 101 SER A CA 1
ATOM 846 C C . SER A 1 101 ? 5.980 -13.214 -18.276 1.00 78.56 101 SER A C 1
ATOM 848 O O . SER A 1 101 ? 5.643 -13.133 -19.455 1.00 78.56 101 SER A O 1
ATOM 850 N N . ARG A 1 102 ? 6.673 -12.241 -17.666 1.00 73.06 102 ARG A N 1
ATOM 851 C CA . ARG A 1 102 ? 6.980 -10.940 -18.286 1.00 73.06 102 ARG A CA 1
ATOM 852 C C . ARG A 1 102 ? 8.139 -10.994 -19.297 1.00 73.06 102 ARG A C 1
ATOM 854 O O . ARG A 1 102 ? 8.464 -9.969 -19.883 1.00 73.06 102 ARG A O 1
ATOM 861 N N . GLY A 1 103 ? 8.719 -12.171 -19.553 1.00 66.62 103 GLY A N 1
ATOM 862 C CA . GLY A 1 103 ? 9.914 -12.333 -20.391 1.00 66.62 103 GLY A CA 1
ATOM 863 C C . GLY A 1 103 ? 11.198 -11.951 -19.647 1.00 66.62 103 GLY A C 1
ATOM 864 O O . GLY A 1 103 ? 11.149 -11.542 -18.490 1.00 66.62 103 GLY A O 1
ATOM 865 N N . ASP A 1 104 ? 12.357 -12.116 -20.291 1.00 60.09 104 ASP A N 1
ATOM 866 C CA . ASP A 1 104 ? 13.666 -11.776 -19.713 1.00 60.09 104 ASP A CA 1
ATOM 867 C C . ASP A 1 104 ? 13.836 -10.243 -19.665 1.00 60.09 104 ASP A C 1
ATOM 869 O O . ASP A 1 104 ? 14.462 -9.614 -20.519 1.00 60.09 104 ASP A O 1
ATOM 873 N N . VAL A 1 105 ? 13.174 -9.621 -18.690 1.00 54.00 105 VAL A N 1
ATOM 874 C CA . VAL A 1 105 ? 13.149 -8.175 -18.439 1.00 54.00 105 VAL A CA 1
ATOM 875 C C . VAL A 1 105 ? 14.447 -7.730 -17.763 1.00 54.00 105 VAL A C 1
ATOM 877 O O . VAL A 1 105 ? 14.476 -7.305 -16.606 1.00 54.00 105 VAL A O 1
ATOM 880 N N . GLY A 1 106 ? 15.572 -7.835 -18.475 1.00 56.19 106 GLY A N 1
ATOM 881 C CA . GLY A 1 106 ? 16.798 -7.146 -18.071 1.00 56.19 106 GLY A CA 1
ATOM 882 C C . GLY A 1 106 ? 16.509 -5.660 -17.793 1.00 56.19 106 GLY A C 1
ATOM 883 O O . GLY A 1 106 ? 15.739 -5.045 -18.514 1.00 56.19 106 GLY A O 1
ATOM 884 N N . ARG A 1 107 ? 17.095 -5.074 -16.737 1.00 51.94 107 ARG A N 1
ATOM 885 C CA . ARG A 1 107 ? 16.953 -3.662 -16.274 1.00 51.94 107 ARG A CA 1
ATOM 886 C C . ARG A 1 107 ? 15.530 -3.083 -16.071 1.00 51.94 107 ARG A C 1
ATOM 888 O O . ARG A 1 107 ? 15.429 -2.018 -15.472 1.00 51.94 107 ARG A O 1
ATOM 895 N N . GLU A 1 108 ? 14.453 -3.743 -16.489 1.00 61.44 108 GLU A N 1
ATOM 896 C CA . GLU A 1 108 ? 13.074 -3.221 -16.439 1.00 61.44 108 GLU A CA 1
ATOM 897 C C . GLU A 1 108 ? 12.332 -3.533 -15.130 1.00 61.44 108 GLU A C 1
ATOM 899 O O . GLU A 1 108 ? 11.217 -3.065 -14.934 1.00 61.44 108 GLU A O 1
ATOM 904 N N . TYR A 1 109 ? 12.945 -4.260 -14.190 1.00 65.81 109 TYR A N 1
ATOM 905 C CA . TYR A 1 109 ? 12.337 -4.570 -12.884 1.00 65.81 109 TYR A CA 1
ATOM 906 C C . TYR A 1 109 ? 11.858 -3.319 -12.116 1.00 65.81 109 TYR A C 1
ATOM 908 O O . TYR A 1 109 ? 10.845 -3.364 -11.427 1.00 65.81 109 TYR A O 1
ATOM 916 N N . TRP A 1 110 ? 12.533 -2.183 -12.306 1.00 73.38 110 TRP A N 1
ATOM 917 C CA . TRP A 1 110 ? 12.217 -0.888 -11.696 1.00 73.38 110 TRP A CA 1
ATOM 918 C C . TRP A 1 110 ? 11.434 0.046 -12.636 1.00 73.38 110 TRP A C 1
ATOM 920 O O . TRP A 1 110 ? 11.531 1.265 -12.518 1.00 73.38 110 TRP A O 1
ATOM 930 N N . SER A 1 111 ? 10.681 -0.495 -13.603 1.00 74.25 111 SER A N 1
ATOM 931 C CA . SER A 1 111 ? 10.026 0.299 -14.654 1.00 74.25 111 SER A CA 1
ATOM 932 C C . SER A 1 111 ? 9.060 1.355 -14.131 1.00 74.25 111 SER A C 1
ATOM 934 O O . SER A 1 111 ? 8.892 2.374 -14.793 1.00 74.25 111 SER A O 1
ATOM 936 N N . ASP A 1 112 ? 8.430 1.144 -12.982 1.00 78.00 112 ASP A N 1
ATOM 937 C CA . ASP A 1 112 ? 7.440 2.080 -12.432 1.00 78.00 112 ASP A CA 1
ATOM 938 C C . ASP A 1 112 ? 8.077 3.087 -11.470 1.00 78.00 112 ASP A C 1
ATOM 940 O O . ASP A 1 112 ? 7.485 4.118 -11.134 1.00 78.00 112 ASP A O 1
ATOM 944 N N . VAL A 1 113 ? 9.327 2.819 -11.088 1.00 80.56 113 VAL A N 1
ATOM 945 C CA . VAL A 1 113 ? 10.101 3.658 -10.194 1.00 80.56 113 VAL A CA 1
ATOM 946 C C . VAL A 1 113 ? 10.896 4.693 -10.984 1.00 80.56 113 VAL A C 1
ATOM 948 O O . VAL A 1 113 ? 11.535 4.409 -12.001 1.00 80.56 113 VAL A O 1
ATOM 951 N N . LYS A 1 114 ? 10.863 5.941 -10.521 1.00 75.06 114 LYS A N 1
ATOM 952 C CA . LYS A 1 114 ? 11.735 6.997 -11.018 1.00 75.06 114 LYS A CA 1
ATOM 953 C C . LYS A 1 114 ? 13.161 6.707 -10.551 1.00 75.06 114 LYS A C 1
ATOM 955 O O . LYS A 1 114 ? 13.490 6.924 -9.388 1.00 75.06 114 LYS A O 1
ATOM 960 N N . VAL A 1 115 ? 14.005 6.250 -11.472 1.00 70.88 115 VAL A N 1
ATOM 961 C CA . VAL A 1 115 ? 15.450 6.147 -11.242 1.00 70.88 115 VAL A CA 1
ATOM 962 C C . VAL A 1 115 ? 15.993 7.559 -11.002 1.00 70.88 115 VAL A C 1
ATOM 964 O O . VAL A 1 115 ? 15.694 8.479 -11.764 1.00 70.88 115 VAL A O 1
ATOM 967 N N . MET A 1 116 ? 16.714 7.750 -9.899 1.00 57.91 116 MET A N 1
ATOM 968 C CA . MET A 1 116 ? 17.443 8.989 -9.634 1.00 57.91 116 MET A CA 1
ATOM 969 C C . MET A 1 116 ? 18.755 8.950 -10.422 1.00 57.91 116 MET A C 1
ATOM 971 O O . MET A 1 116 ? 19.514 7.994 -10.261 1.00 57.91 116 MET A O 1
ATOM 975 N N . ASP A 1 117 ? 18.977 9.954 -11.273 1.00 53.59 117 ASP A N 1
ATOM 976 C CA . ASP A 1 117 ? 20.264 10.202 -11.941 1.00 53.59 117 ASP A CA 1
ATOM 977 C C . ASP A 1 117 ? 21.350 10.639 -10.940 1.00 53.59 117 ASP A C 1
ATOM 979 O O . ASP A 1 117 ? 21.011 11.361 -9.967 1.00 53.59 117 ASP A O 1
#

=== Feature glossary ===
Feature key, reading from the visual/contextual features back to the raw sequence:

Rendered structure images. Structure images are PyMOL renders from six orthogonal camera directions. Cartoon representation draws helices as coils and strands as arrows; sticks shows the backbone as bonds; surface shows the solvent-excluded envelope. Rainbow coloring maps sequence position to hue (blue→red, N→C); chain coloring assigns a distinct color per polypeptide.

Contact-map, Ramachandran, and PAE plots. Three diagnostic plots accompany the record. The Cα contact map visualizes the tertiary structure as a 2D adjacency matrix (8 Å cutoff, sequence-local contacts suppressed). The Ramachandran plot shows the distribution of backbone (φ, ψ) torsions, with points in the α and β basins reflecting secondary structure content. The PAE plot shows AlphaFold's inter-residue confidence as a color matrix.

InterPro / GO / CATH / organism. The annotation block draws on four external resources. InterPro: which protein families and domains the sequence belongs to. GO: standardized terms for what the protein does, what process it participates in, and where in the cell it acts. CATH: which structural fold it has in the CATH hierarchy. Organism: the species of origin.

Nearest PDB structures. Structural nearest neighbors (via Foldseek easy-search vs the PDB). Reported per hit: target PDB id, E-value, and alignment TM-score. A TM-score above ~0.5 is the conventional threshold for 'same fold'.

Predicted aligned error. Predicted aligned error is AlphaFold's pairwise confidence. Unlike pLDDT (per-residue), PAE is per-residue-pair and captures whether two parts of the structure are correctly placed relative to each other. Units are ångströms of expected positional error.

Solvent-accessible surface area. SASA measures how much of the protein is reachable by solvent. It is computed by rolling a water-sized probe over the atomic surface and summing the exposed area (Å²). Per-residue SASA distinguishes core (buried, low SASA) from surface (exposed, high SASA) residues; total SASA is a whole-molecule size measure.

B-factor. Crystallographic B-factors measure how much each atom's electron density is smeared out, in Å². They rise in mobile loops and surface residues and fall in the buried interior. In AlphaFold models this column is repurposed to hold pLDDT instead.

pLDDT.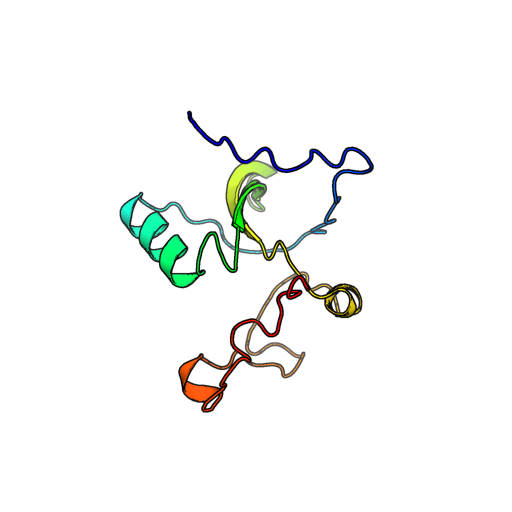 For AlphaFold models, the B-factor field carries pLDDT — the model's own estimate of local accuracy on a 0–100 scale. Regions with pLDDT<50 should be treated as essentially unmodeled; they often correspond to intrinsically disordered segments.

Backbone torsions (φ/ψ). φ (phi) and ψ (psi) are the two rotatable backbone dihedrals per residue: φ is the C(i-1)–N–Cα–C torsion, ψ is the N–Cα–C–N(i+1) torsion, both in degrees on (−180°, 180°]. α-helical residues cluster near (−60°, −45°); β-strand residues near (−120°, +130°). A Ramachandran plot is simply a scatter of (φ, ψ) for every residue.

Radius of gyration, Cα contacts, bounding box. Radius of gyration (Rg) is the root-mean-square distance of Cα atoms from their centroid — a single number for overall size and compactness. A globular domain of N residues has Rg ≈ 2.2·N^0.38 Å; an extended or disordered chain has a much larger Rg. The Cα contact count is the number of residue pairs whose Cα atoms are within 8 Å and are more than four positions apart in sequence — a standard proxy for tertiary packing density. The bounding box is the smallest axis-aligned box enclosing all Cα atoms.

Secondary structure (3-state, P-SEA). Three-state secondary structure (P-SEA) collapses the eight DSSP classes into helix (a), strand (b), and coil (c). P-SEA assigns these from Cα geometry alone — distances and angles — without requiring backbone oxygens, so it works on any Cα trace.

Secondary structure (8-state, DSSP). Secondary structure is the local, repeating backbone conformation. DSSP classifies it into eight states by reading the hydrogen-bond network: three helix types (H, G, I), two β types (E, B), two non-regular types (T, S), and unstructured coil (-).

Foldseek 3Di. The Foldseek 3Di string encodes local tertiary geometry as a 20-letter alphabet — one character per residue — derived from the relative positions of nearby Cα atoms. Unlike the amino-acid sequence, 3Di is a direct function of the 3D structure, so two proteins with the same fold have similar 3Di strings even at low sequence identity.

mmCIF coordinates. Structure coordinates are given as an mmCIF _atom_site loop: one row per atom with element, residue name, chain id, sequence number, and x/y/z position in Å. Only the four main-chain atoms per residue are included here; side chains are omitted to keep the record compact.

Sequence. This is the polypeptide sequence — one letter per residue, N-terminus first. Length ranges from a few dozen residues for small domains to over a thousand for large multi-domain proteins.